Protein AF-A0A1I5W527-F1 (afdb_monomer)

Mean predicted aligned error: 17.71 Å

pLDDT: mean 71.45, std 22.85, range [35.56, 97.5]

Secondary structure (DSSP,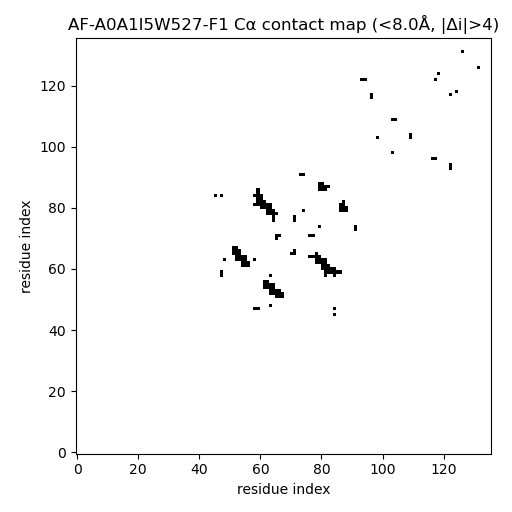 8-state):
--------PPP---------------------------------------SSEEEEEETTEEEEEE--HHHHHHHTTPPEEEETTEEE-GGG--------TTS--SSTTHHHHHHHHHHHTT----S-TTTT----

Sequence (136 aa):
MNTPNALILPPAKTDIPTSIKSGDADVKTEIKNVDVGAKGTDNPRTRLPRNNGHWEGEPGNGKWYSDKPEVISITNGEGVEFAKSRPNFTPWSEGNIVFEKGKLTGSNDDFSIVYEKIQHGNVPHIGSASDLRGGY

Foldseek 3Di:
DDDDDDDDDDDDDDDDDDDDDDDDDDDDDDPDPDPPPPPPPPDPPLPFDDDQWDFDPDGQQGWTFGVDPVVCVQCVRGTFGGDNSDTDCPVNDLDDDDDDPPLDDPDPVVVVVVVVCCVVVPRPPPPDPVVVPDDD

Structure (mmCIF, N/CA/C/O backbone):
data_AF-A0A1I5W527-F1
#
_entry.id   AF-A0A1I5W527-F1
#
loop_
_atom_site.group_PDB
_atom_site.id
_atom_site.type_symbol
_atom_site.label_atom_id
_atom_site.label_alt_id
_atom_site.label_comp_id
_atom_site.label_asym_id
_atom_site.label_entity_id
_atom_site.label_seq_id
_atom_site.pdbx_PDB_ins_code
_atom_site.Cartn_x
_atom_site.Cartn_y
_atom_site.Cartn_z
_atom_site.occupancy
_atom_site.B_iso_or_equiv
_atom_site.auth_seq_id
_atom_site.auth_comp_id
_atom_site.auth_asym_id
_atom_site.auth_atom_id
_atom_site.pdbx_PDB_model_num
ATOM 1 N N . MET A 1 1 ? 69.325 -8.448 9.649 1.00 35.56 1 MET A N 1
ATOM 2 C CA . MET A 1 1 ? 68.901 -7.064 9.358 1.00 35.56 1 MET A CA 1
ATOM 3 C C . MET A 1 1 ? 67.410 -7.081 9.037 1.00 35.56 1 MET A C 1
ATOM 5 O O . MET A 1 1 ? 67.010 -7.871 8.198 1.00 35.56 1 MET A O 1
ATOM 9 N N . ASN A 1 2 ? 66.656 -6.278 9.790 1.00 39.62 2 ASN A N 1
ATOM 10 C CA . ASN A 1 2 ? 65.289 -5.749 9.637 1.00 39.62 2 ASN A CA 1
ATOM 11 C C . ASN A 1 2 ? 64.125 -6.617 9.108 1.00 39.62 2 ASN A C 1
ATOM 13 O O . ASN A 1 2 ? 63.994 -6.874 7.916 1.00 39.62 2 ASN A O 1
ATOM 17 N N . THR A 1 3 ? 63.183 -6.884 10.019 1.00 42.56 3 THR A N 1
ATOM 18 C CA . THR A 1 3 ? 61.737 -7.040 9.776 1.00 42.56 3 THR A CA 1
ATOM 19 C C . THR A 1 3 ? 61.077 -5.708 9.381 1.00 42.56 3 THR A C 1
ATOM 21 O O . THR A 1 3 ? 61.567 -4.640 9.760 1.00 42.56 3 THR A O 1
ATOM 24 N N . PRO A 1 4 ? 59.912 -5.757 8.709 1.00 45.91 4 PRO A N 1
ATOM 25 C CA . PRO A 1 4 ? 58.847 -4.799 9.008 1.00 45.91 4 PRO A CA 1
ATOM 26 C C . PRO A 1 4 ? 57.578 -5.453 9.586 1.00 45.91 4 PRO A C 1
ATOM 28 O O . PRO A 1 4 ? 57.088 -6.477 9.117 1.00 45.91 4 PRO A O 1
ATOM 31 N N . ASN A 1 5 ? 57.082 -4.794 10.635 1.00 39.28 5 ASN A N 1
ATOM 32 C CA . ASN A 1 5 ? 55.923 -5.097 11.471 1.00 39.28 5 ASN A CA 1
ATOM 33 C C . ASN A 1 5 ? 54.586 -5.071 10.712 1.00 39.28 5 ASN A C 1
ATOM 35 O O . ASN A 1 5 ? 54.274 -4.088 10.044 1.00 39.28 5 ASN A O 1
ATOM 39 N N . ALA A 1 6 ? 53.740 -6.076 10.952 1.00 42.94 6 ALA A N 1
ATOM 40 C CA . ALA A 1 6 ? 52.299 -5.998 10.726 1.00 42.94 6 ALA A CA 1
ATOM 41 C C . ALA A 1 6 ? 51.607 -5.599 12.044 1.00 42.94 6 ALA A C 1
ATOM 43 O O . ALA A 1 6 ? 51.625 -6.354 13.015 1.00 42.94 6 ALA A O 1
ATOM 44 N N . LEU A 1 7 ? 51.018 -4.401 12.094 1.00 37.78 7 LEU A N 1
ATOM 45 C CA . LEU A 1 7 ? 50.163 -3.965 13.201 1.00 37.78 7 LEU A CA 1
ATOM 46 C C . LEU A 1 7 ? 48.797 -4.653 13.075 1.00 37.78 7 LEU A C 1
ATOM 48 O O . LEU A 1 7 ? 47.937 -4.215 12.315 1.00 37.78 7 LEU A O 1
ATOM 52 N N . ILE A 1 8 ? 48.612 -5.745 13.813 1.00 45.56 8 ILE A N 1
ATOM 53 C CA . ILE A 1 8 ? 47.314 -6.399 13.999 1.00 45.56 8 ILE A CA 1
ATOM 54 C C . ILE A 1 8 ? 46.641 -5.726 15.199 1.00 45.56 8 ILE A C 1
ATOM 56 O O . ILE A 1 8 ? 47.103 -5.850 16.332 1.00 45.56 8 ILE A O 1
ATOM 60 N N . LEU A 1 9 ? 45.566 -4.980 14.941 1.00 50.41 9 LEU A N 1
ATOM 61 C CA . LEU A 1 9 ? 44.745 -4.351 15.975 1.00 50.41 9 LEU A CA 1
ATOM 62 C C . LEU A 1 9 ? 43.825 -5.416 16.617 1.00 50.41 9 LEU A C 1
ATOM 64 O O . LEU A 1 9 ? 43.130 -6.118 15.878 1.00 50.41 9 LEU A O 1
ATOM 68 N N . PRO A 1 10 ? 43.784 -5.569 17.954 1.00 50.00 10 PRO A N 1
ATOM 69 C CA . PRO A 1 10 ? 42.866 -6.502 18.604 1.00 50.00 10 PRO A CA 1
ATOM 70 C C . PRO A 1 10 ? 41.419 -5.969 18.597 1.00 50.00 10 PRO A C 1
ATOM 72 O O . PRO A 1 10 ? 41.213 -4.756 18.690 1.00 50.00 10 PRO A O 1
ATOM 75 N N . PRO A 1 11 ? 40.396 -6.845 18.537 1.00 46.41 11 PRO A N 1
ATOM 76 C CA . PRO A 1 11 ? 39.006 -6.419 18.644 1.00 46.41 11 PRO A CA 1
ATOM 77 C C . PRO A 1 11 ? 38.712 -5.913 20.064 1.00 46.41 11 PRO A C 1
ATOM 79 O O . PRO A 1 11 ? 38.857 -6.648 21.043 1.00 46.41 11 PRO A O 1
ATOM 82 N N . ALA A 1 12 ? 38.284 -4.654 20.171 1.00 46.69 12 ALA A N 1
ATOM 83 C CA . ALA A 1 12 ? 37.829 -4.062 21.422 1.00 46.69 12 ALA A CA 1
ATOM 84 C C . ALA A 1 12 ? 36.536 -4.753 21.887 1.00 46.69 12 ALA A C 1
ATOM 86 O O . ALA A 1 12 ? 35.490 -4.646 21.247 1.00 46.69 12 ALA A O 1
ATOM 87 N N . LYS A 1 13 ? 36.619 -5.473 23.009 1.00 39.34 13 LYS A N 1
ATOM 88 C CA . LYS A 1 13 ? 35.460 -5.922 23.784 1.00 39.34 13 LYS A CA 1
ATOM 89 C C . LYS A 1 13 ? 35.058 -4.767 24.694 1.00 39.34 13 LYS A C 1
ATOM 91 O O . LYS A 1 13 ? 35.857 -4.345 25.524 1.00 39.34 13 LYS A O 1
ATOM 96 N N . THR A 1 14 ? 33.855 -4.236 24.520 1.00 38.16 14 THR A N 1
ATOM 97 C CA . THR A 1 14 ? 33.279 -3.278 25.467 1.00 38.16 14 THR A CA 1
ATOM 98 C C . THR A 1 14 ? 32.251 -4.017 26.308 1.00 38.16 14 THR A C 1
ATOM 100 O O . THR A 1 14 ? 31.153 -4.314 25.842 1.00 38.16 14 THR A O 1
ATOM 103 N N . ASP A 1 15 ? 32.645 -4.349 27.535 1.00 37.03 15 ASP A N 1
ATOM 104 C CA . ASP A 1 15 ? 31.761 -4.825 28.593 1.00 37.03 15 ASP A CA 1
ATOM 105 C C . ASP A 1 15 ? 30.768 -3.713 28.965 1.00 37.03 15 ASP A C 1
ATOM 107 O O . ASP A 1 15 ? 31.161 -2.626 29.391 1.00 37.03 15 ASP A O 1
ATOM 111 N N . ILE A 1 16 ? 29.471 -3.967 28.785 1.00 41.75 16 ILE A N 1
ATOM 112 C CA . ILE A 1 16 ? 28.400 -3.078 29.245 1.00 41.75 16 ILE A CA 1
ATOM 113 C C . ILE A 1 16 ? 28.115 -3.430 30.714 1.00 41.75 16 ILE A C 1
ATOM 115 O O . ILE A 1 16 ? 27.639 -4.538 30.978 1.00 41.75 16 ILE A O 1
ATOM 119 N N . PRO A 1 17 ? 28.363 -2.541 31.694 1.00 36.12 17 PRO A N 1
ATOM 120 C CA . PRO A 1 17 ? 28.012 -2.829 33.078 1.00 36.12 17 PRO A CA 1
ATOM 121 C C . PRO A 1 17 ? 26.489 -2.773 33.267 1.00 36.12 17 PRO A C 1
ATOM 123 O O . PRO A 1 17 ? 25.855 -1.735 33.087 1.00 36.12 17 PRO A O 1
ATOM 126 N N . THR A 1 18 ? 25.900 -3.903 33.662 1.00 37.75 18 THR A N 1
ATOM 127 C CA . THR A 1 18 ? 24.497 -3.999 34.087 1.00 37.75 18 THR A CA 1
ATOM 128 C C . THR A 1 18 ? 24.425 -3.813 35.599 1.00 37.75 18 THR A C 1
ATOM 130 O O . THR A 1 18 ? 24.677 -4.763 36.332 1.00 37.75 18 THR A O 1
ATOM 133 N N . SER A 1 19 ? 24.103 -2.609 36.080 1.00 41.50 19 SER A N 1
ATOM 134 C CA . SER A 1 19 ? 23.467 -2.408 37.393 1.00 41.50 19 SER A CA 1
ATOM 135 C C . SER A 1 19 ? 23.073 -0.941 37.581 1.00 41.50 19 SER A C 1
ATOM 137 O O . SER A 1 19 ? 23.941 -0.079 37.673 1.00 41.50 19 SER A O 1
ATOM 139 N N . ILE A 1 20 ? 21.775 -0.651 37.690 1.00 48.06 20 ILE A N 1
ATOM 140 C CA . ILE A 1 20 ? 21.302 0.564 38.364 1.00 48.06 20 ILE A CA 1
ATOM 141 C C . ILE A 1 20 ? 20.459 0.074 39.542 1.00 48.06 20 ILE A C 1
ATOM 143 O O . ILE A 1 20 ? 19.319 -0.353 39.369 1.00 48.06 20 ILE A O 1
ATOM 147 N N . LYS A 1 21 ? 21.059 0.046 40.737 1.00 37.47 21 LYS A N 1
ATOM 148 C CA . LYS A 1 21 ? 20.338 -0.178 41.994 1.00 37.47 21 LYS A CA 1
ATOM 149 C C . LYS A 1 21 ? 19.600 1.109 42.358 1.00 37.47 21 LYS A C 1
ATOM 151 O O . LYS A 1 21 ? 20.207 2.171 42.423 1.00 37.47 21 LYS A O 1
ATOM 156 N N . SER A 1 22 ? 18.298 0.986 42.590 1.00 38.25 22 SER A N 1
ATOM 157 C CA . SER A 1 22 ? 17.463 2.020 43.199 1.00 38.25 22 SER A CA 1
ATOM 158 C C . SER A 1 22 ? 17.826 2.156 44.683 1.00 38.25 22 SER A C 1
ATOM 160 O O . SER A 1 22 ? 17.943 1.138 45.368 1.00 38.25 22 SER A O 1
ATOM 162 N N . GLY A 1 23 ? 18.030 3.386 45.156 1.00 39.06 23 GLY A N 1
ATOM 163 C CA . GLY A 1 23 ? 18.238 3.690 46.573 1.00 39.06 23 GLY A CA 1
ATOM 164 C C . GLY A 1 23 ? 18.988 5.002 46.806 1.00 39.06 23 GLY A C 1
ATOM 165 O O . GLY A 1 23 ? 20.199 5.051 46.628 1.00 39.06 23 GLY A O 1
ATOM 166 N N . ASP A 1 24 ? 18.224 6.017 47.212 1.00 42.16 24 ASP A N 1
ATOM 167 C CA . ASP A 1 24 ? 18.576 7.146 48.086 1.00 42.16 24 ASP A CA 1
ATOM 168 C C . ASP A 1 24 ? 19.694 8.125 47.674 1.00 42.16 24 ASP A C 1
ATOM 170 O O . ASP A 1 24 ? 20.875 7.889 47.910 1.00 42.16 24 ASP A O 1
ATOM 174 N N . ALA A 1 25 ? 19.292 9.308 47.188 1.00 43.44 25 ALA A N 1
ATOM 175 C CA . ALA A 1 25 ? 19.908 10.587 47.567 1.00 43.44 25 ALA A CA 1
ATOM 176 C C . ALA A 1 25 ? 19.033 11.771 47.115 1.00 43.44 25 ALA A C 1
ATOM 178 O O . ALA A 1 25 ? 18.933 12.077 45.926 1.00 43.44 25 ALA A O 1
ATOM 179 N N . ASP A 1 26 ? 18.430 12.461 48.082 1.00 49.91 26 A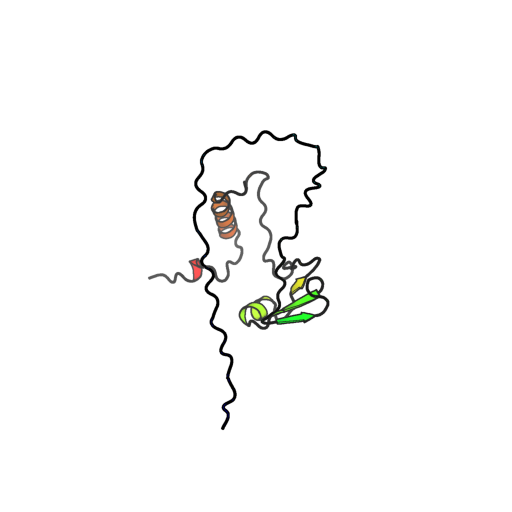SP A N 1
ATOM 180 C CA . ASP A 1 26 ? 17.805 13.768 47.904 1.00 49.91 26 ASP A CA 1
ATOM 181 C C . ASP A 1 26 ? 18.835 14.806 47.432 1.00 49.91 26 ASP A C 1
ATOM 183 O O . ASP A 1 26 ? 19.716 15.218 48.189 1.00 49.91 26 ASP A O 1
ATOM 187 N N . VAL A 1 27 ? 18.692 15.298 46.199 1.00 43.47 27 VAL A N 1
ATOM 188 C CA . VAL A 1 27 ? 19.324 16.551 45.768 1.00 43.47 27 VAL A CA 1
ATOM 189 C C . VAL A 1 27 ? 18.228 17.539 45.399 1.00 43.47 27 VAL A C 1
ATOM 191 O O . VAL A 1 27 ? 17.635 17.508 44.323 1.00 43.47 27 VAL A O 1
ATOM 194 N N . LYS A 1 28 ? 17.960 18.436 46.348 1.00 44.69 28 LYS A N 1
ATOM 195 C CA . LYS A 1 28 ? 17.121 19.618 46.184 1.00 44.69 28 LYS A CA 1
ATOM 196 C C . LYS A 1 28 ? 17.974 20.724 45.556 1.00 44.69 28 LYS A C 1
ATOM 198 O O . LYS A 1 28 ? 18.745 21.370 46.260 1.00 44.69 28 LYS A O 1
ATOM 203 N N . THR A 1 29 ? 17.831 20.961 44.253 1.00 47.00 29 THR A N 1
ATOM 204 C CA . THR A 1 29 ? 18.425 22.130 43.576 1.00 47.00 29 THR A CA 1
ATOM 205 C C . THR A 1 29 ? 17.403 22.811 42.666 1.00 47.00 29 THR A C 1
ATOM 207 O O . THR A 1 29 ? 16.801 22.165 41.814 1.00 47.00 29 THR A O 1
ATOM 210 N N . GLU A 1 30 ? 17.209 24.111 42.914 1.00 38.16 30 GLU A N 1
ATOM 211 C CA . GLU A 1 30 ? 16.348 25.096 42.240 1.00 38.16 30 GLU A CA 1
ATOM 212 C C . GLU A 1 30 ? 15.990 24.797 40.776 1.00 38.16 30 GLU A C 1
ATOM 214 O O . GLU A 1 30 ? 16.845 24.799 39.888 1.00 38.16 30 GLU A O 1
ATOM 219 N N . ILE A 1 31 ? 14.687 24.665 40.505 1.00 48.66 31 ILE A N 1
ATOM 220 C CA . ILE A 1 31 ? 14.151 24.695 39.144 1.00 48.66 31 ILE A CA 1
ATOM 221 C C . ILE A 1 31 ? 14.211 26.143 38.656 1.00 48.66 31 ILE A C 1
ATOM 223 O O . ILE A 1 31 ? 13.297 26.934 38.874 1.00 48.66 31 ILE A O 1
ATOM 227 N N . LYS A 1 32 ? 15.307 26.501 37.986 1.00 41.28 32 LYS A N 1
ATOM 228 C CA . LYS A 1 32 ? 15.281 27.618 37.041 1.00 41.28 32 LYS A CA 1
ATOM 229 C C . LYS A 1 32 ? 14.398 27.173 35.883 1.00 41.28 32 LYS A C 1
ATOM 231 O O . LYS A 1 32 ? 14.655 26.117 35.307 1.00 41.28 32 LYS A O 1
ATOM 236 N N . ASN A 1 33 ? 13.363 27.946 35.567 1.00 55.06 33 ASN A N 1
ATOM 237 C CA . ASN A 1 33 ? 12.521 27.761 34.387 1.00 55.06 33 ASN A CA 1
ATOM 238 C C . ASN A 1 33 ? 13.380 27.884 33.121 1.00 55.06 33 ASN A C 1
ATOM 240 O O . ASN A 1 33 ? 13.447 28.936 32.490 1.00 55.06 33 ASN A O 1
ATOM 244 N N . VAL A 1 34 ? 14.076 26.807 32.770 1.00 45.88 34 VAL A N 1
ATOM 245 C CA . VAL A 1 34 ? 14.596 26.612 31.430 1.00 45.88 34 VAL A CA 1
ATOM 246 C C . VAL A 1 34 ? 13.377 26.236 30.610 1.00 45.88 34 VAL A C 1
ATOM 248 O O . VAL A 1 34 ? 12.753 25.205 30.861 1.00 45.88 34 VAL A O 1
ATOM 251 N N . ASP A 1 35 ? 13.021 27.106 29.672 1.00 56.00 35 ASP A N 1
ATOM 252 C CA . ASP A 1 35 ? 12.177 26.769 28.535 1.00 56.00 35 ASP A CA 1
ATOM 253 C C . ASP A 1 35 ? 12.868 25.628 27.774 1.00 56.00 35 ASP A C 1
ATOM 255 O O . ASP A 1 35 ? 13.611 25.822 26.813 1.00 56.00 35 ASP A O 1
ATOM 259 N N . VAL A 1 36 ? 12.713 24.403 28.276 1.00 51.00 36 VAL A N 1
ATOM 260 C CA . VAL A 1 36 ? 13.001 23.203 27.512 1.00 51.00 36 VAL A CA 1
ATOM 261 C C . VAL A 1 36 ? 11.793 23.060 26.615 1.00 51.00 36 VAL A C 1
ATOM 263 O O . VAL A 1 36 ? 10.834 22.357 26.931 1.00 51.00 36 VAL A O 1
ATOM 266 N N . GLY A 1 37 ? 11.848 23.764 25.485 1.00 46.38 37 GLY A N 1
ATOM 267 C CA . GLY A 1 37 ? 11.138 23.356 24.292 1.00 46.38 37 GLY A CA 1
ATOM 268 C C . GLY A 1 37 ? 11.556 21.922 24.002 1.00 46.38 37 GLY A C 1
ATOM 269 O O . GLY A 1 37 ? 12.536 21.678 23.297 1.00 46.38 37 GLY A O 1
ATOM 270 N N . ALA A 1 38 ? 10.841 20.971 24.602 1.00 48.75 38 ALA A N 1
ATOM 271 C CA . ALA A 1 38 ? 10.914 19.565 24.289 1.00 48.75 38 ALA A CA 1
ATOM 272 C C . ALA A 1 38 ? 10.409 19.437 22.853 1.00 48.75 38 ALA A C 1
ATOM 274 O O . ALA A 1 38 ? 9.240 19.171 22.589 1.00 48.75 38 ALA A O 1
ATOM 275 N N . LYS A 1 39 ? 11.308 19.693 21.902 1.00 48.84 39 LYS A N 1
ATOM 276 C CA . LYS A 1 39 ? 11.196 19.220 20.534 1.00 48.84 39 LYS A CA 1
ATOM 277 C C . LYS A 1 39 ? 11.267 17.707 20.658 1.00 48.84 39 LYS A C 1
ATOM 279 O O . LYS A 1 39 ? 12.352 17.126 20.616 1.00 48.84 39 LYS A O 1
ATOM 284 N N . GLY A 1 40 ? 10.107 17.089 20.881 1.00 43.91 40 GLY A N 1
ATOM 285 C CA . GLY A 1 40 ? 9.910 15.688 20.568 1.00 43.91 40 GLY A CA 1
ATOM 286 C C . GLY A 1 40 ? 10.565 15.460 19.216 1.00 43.91 40 GLY A C 1
ATOM 287 O O . GLY A 1 40 ? 10.342 16.209 18.261 1.00 43.91 40 GLY A O 1
ATOM 288 N N . THR A 1 41 ? 11.483 14.505 19.147 1.00 48.59 41 THR A N 1
ATOM 289 C CA . THR A 1 41 ? 11.975 14.044 17.853 1.00 48.59 41 THR A CA 1
ATOM 290 C C . THR A 1 41 ? 10.854 13.199 17.252 1.00 48.59 41 THR A C 1
ATOM 292 O O . THR A 1 41 ? 10.937 11.979 17.179 1.00 48.59 41 THR A O 1
ATOM 295 N N . ASP A 1 42 ? 9.773 13.874 16.853 1.00 47.62 42 ASP A N 1
ATOM 296 C CA . ASP A 1 42 ? 8.558 13.332 16.242 1.00 47.62 42 ASP A CA 1
ATOM 297 C C . ASP A 1 42 ? 8.825 12.948 14.782 1.00 47.62 42 ASP A C 1
ATOM 299 O O . ASP A 1 42 ? 8.114 13.339 13.859 1.00 47.62 42 ASP A O 1
ATOM 303 N N . ASN A 1 43 ? 9.893 12.194 14.545 1.00 49.22 43 ASN A N 1
ATOM 304 C CA . ASN A 1 43 ? 10.096 11.525 13.276 1.00 49.22 43 ASN A CA 1
ATOM 305 C C . ASN A 1 43 ? 10.229 10.033 13.580 1.00 49.22 43 ASN A C 1
ATOM 307 O O . ASN A 1 43 ? 11.338 9.590 13.908 1.00 49.22 43 ASN A O 1
ATOM 311 N N . PRO A 1 44 ? 9.143 9.228 13.511 1.00 52.66 44 PRO A N 1
ATOM 312 C CA . PRO A 1 44 ? 9.341 7.789 13.438 1.00 52.66 44 PRO A CA 1
ATOM 313 C C . PRO A 1 44 ? 10.292 7.589 12.264 1.00 52.66 44 PRO A C 1
ATOM 315 O O . PRO A 1 44 ? 10.002 8.083 11.182 1.00 52.66 44 PRO A O 1
ATOM 318 N N . ARG A 1 45 ? 11.470 6.989 12.480 1.00 55.81 45 ARG A N 1
ATOM 319 C CA . ARG A 1 45 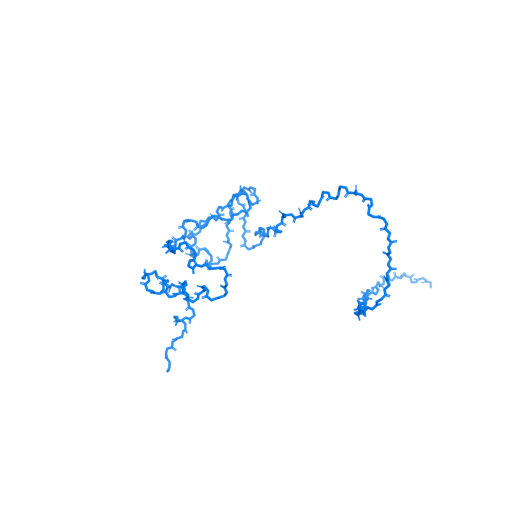? 12.465 6.772 11.418 1.00 55.81 45 ARG A CA 1
ATOM 320 C C . ARG A 1 45 ? 11.771 6.007 10.291 1.00 55.81 45 ARG A C 1
ATOM 322 O O . ARG A 1 45 ? 11.721 4.780 10.349 1.00 55.81 45 ARG A O 1
ATOM 329 N N . THR A 1 46 ? 11.205 6.700 9.306 1.00 60.50 46 THR A N 1
ATOM 330 C CA . THR A 1 46 ? 10.449 6.069 8.231 1.00 60.50 46 THR A CA 1
ATOM 331 C C . THR A 1 46 ? 11.483 5.328 7.412 1.00 60.50 46 THR A C 1
ATOM 333 O O . THR A 1 46 ? 12.310 5.923 6.718 1.00 60.50 46 THR A O 1
ATOM 336 N N . ARG A 1 47 ? 11.548 4.011 7.607 1.00 81.44 47 ARG A N 1
ATOM 337 C CA . ARG A 1 47 ? 12.466 3.162 6.862 1.00 81.44 47 ARG A CA 1
ATOM 338 C C . ARG A 1 47 ? 11.892 3.039 5.462 1.00 81.44 47 ARG A C 1
ATOM 340 O O . ARG A 1 47 ? 11.062 2.180 5.201 1.00 81.44 47 ARG A O 1
ATOM 347 N N . LEU A 1 48 ? 12.317 3.948 4.595 1.00 91.94 48 LEU A N 1
ATOM 348 C CA . LEU A 1 48 ? 12.080 3.832 3.168 1.00 91.94 48 LEU A CA 1
ATOM 349 C C . LEU A 1 48 ? 12.773 2.563 2.646 1.00 91.94 48 LEU A C 1
ATOM 351 O O . LEU A 1 48 ? 13.879 2.254 3.113 1.00 91.94 48 LEU A O 1
ATOM 355 N N . PRO A 1 49 ? 12.158 1.840 1.699 1.00 92.38 49 PRO A N 1
ATOM 356 C CA . PRO A 1 49 ? 12.829 0.778 0.963 1.00 92.38 49 PRO A CA 1
ATOM 357 C C . PRO A 1 49 ? 14.138 1.264 0.326 1.00 92.38 49 PRO A C 1
ATOM 359 O O . PRO A 1 49 ? 14.212 2.374 -0.204 1.00 92.38 49 PRO A O 1
ATOM 362 N N . ARG A 1 50 ? 15.196 0.453 0.420 1.00 92.69 50 ARG A N 1
ATOM 363 C CA . ARG A 1 50 ? 16.528 0.768 -0.141 1.00 92.69 50 ARG A CA 1
ATOM 364 C C . ARG A 1 50 ? 17.143 -0.380 -0.937 1.00 92.69 50 ARG A C 1
ATOM 366 O O . ARG A 1 50 ? 18.157 -0.183 -1.591 1.00 92.69 50 ARG A O 1
ATOM 373 N N . ASN A 1 51 ? 16.578 -1.574 -0.821 1.00 94.44 51 ASN A N 1
ATOM 374 C CA . ASN A 1 51 ? 17.089 -2.820 -1.372 1.00 94.44 51 ASN A CA 1
ATOM 375 C C . ASN A 1 51 ? 15.937 -3.660 -1.931 1.00 94.44 51 ASN A C 1
ATOM 377 O O . ASN A 1 51 ? 14.792 -3.478 -1.518 1.00 94.44 51 ASN A O 1
ATOM 381 N N . ASN A 1 52 ? 16.259 -4.595 -2.833 1.00 95.00 52 ASN A N 1
ATOM 382 C CA . ASN A 1 52 ? 15.287 -5.479 -3.492 1.00 95.00 52 ASN A CA 1
ATOM 383 C C . ASN A 1 52 ? 14.211 -4.691 -4.252 1.00 95.00 52 ASN A C 1
ATOM 385 O O . ASN A 1 52 ? 13.008 -4.962 -4.138 1.00 95.00 52 ASN A O 1
ATOM 389 N N . GLY A 1 53 ? 14.672 -3.671 -4.963 1.00 95.69 53 GLY A N 1
ATOM 390 C CA . GLY A 1 53 ? 13.867 -2.776 -5.760 1.00 95.69 53 GLY A CA 1
ATOM 391 C C . GLY A 1 53 ? 14.617 -1.499 -6.105 1.00 95.69 53 GLY A C 1
ATOM 392 O O . GLY A 1 53 ? 15.793 -1.325 -5.766 1.00 95.69 53 GLY A O 1
ATOM 393 N N . HIS A 1 54 ? 13.906 -0.582 -6.744 1.00 97.19 54 HIS A N 1
ATOM 394 C CA . HIS A 1 54 ? 14.429 0.717 -7.132 1.00 97.19 54 HIS A CA 1
ATOM 395 C C . HIS A 1 54 ? 13.367 1.810 -7.008 1.00 97.19 54 HIS A C 1
ATOM 397 O O . HIS A 1 54 ? 12.160 1.561 -7.041 1.00 97.19 54 HIS A O 1
ATOM 403 N N . TRP A 1 55 ? 13.848 3.042 -6.852 1.00 97.38 55 TRP A N 1
ATOM 404 C CA . TRP A 1 55 ? 13.013 4.234 -6.862 1.00 97.38 55 TRP A CA 1
ATOM 405 C C . TRP A 1 55 ? 12.956 4.829 -8.261 1.00 97.38 55 TRP A C 1
ATOM 407 O O . TRP A 1 55 ? 13.987 5.014 -8.906 1.00 97.38 55 TRP A O 1
ATOM 417 N N . GLU A 1 56 ? 11.755 5.203 -8.675 1.00 97.50 56 GLU A N 1
ATOM 418 C CA . GLU A 1 56 ? 11.523 6.179 -9.727 1.00 97.50 56 GLU A CA 1
ATOM 419 C C . GLU A 1 56 ? 11.119 7.500 -9.059 1.00 97.50 56 GLU A C 1
ATOM 421 O O . GLU A 1 56 ? 10.084 7.590 -8.392 1.00 97.50 56 GLU A O 1
ATOM 426 N N . GLY A 1 57 ? 11.965 8.522 -9.201 1.00 95.44 57 GLY A N 1
ATOM 427 C CA . GLY A 1 57 ? 11.816 9.805 -8.509 1.00 95.44 57 GLY A CA 1
ATOM 428 C C . GLY A 1 57 ? 12.550 9.867 -7.166 1.00 95.44 57 GLY A C 1
ATOM 429 O O . GLY A 1 57 ? 13.483 9.105 -6.904 1.00 95.44 57 GLY A O 1
ATOM 430 N N . GLU A 1 58 ? 12.159 10.821 -6.319 1.00 94.19 58 GLU A N 1
ATOM 431 C CA . GLU A 1 58 ? 12.784 11.018 -5.010 1.00 94.19 58 GLU A CA 1
ATOM 432 C C . GLU A 1 58 ? 12.312 9.935 -4.019 1.00 94.19 58 GLU A C 1
ATOM 434 O O . GLU A 1 58 ? 11.104 9.739 -3.856 1.00 94.19 58 GLU A O 1
ATOM 439 N N . PRO A 1 59 ? 13.223 9.243 -3.309 1.00 94.19 59 PRO A N 1
ATOM 440 C CA . PRO A 1 59 ? 12.838 8.296 -2.271 1.00 94.19 59 PRO A CA 1
ATOM 441 C C . PRO A 1 59 ? 11.883 8.908 -1.238 1.00 94.19 59 PRO A C 1
ATOM 443 O O . PRO A 1 59 ? 12.219 9.866 -0.546 1.00 94.19 59 PRO A O 1
ATOM 446 N N . GLY A 1 60 ? 10.692 8.317 -1.108 1.00 91.56 60 GLY A N 1
ATOM 447 C CA . GLY A 1 60 ? 9.629 8.796 -0.215 1.00 91.56 60 GLY A CA 1
ATOM 448 C C . GLY A 1 60 ? 8.655 9.812 -0.831 1.00 91.56 60 GLY A C 1
ATOM 449 O O . GLY A 1 60 ? 7.625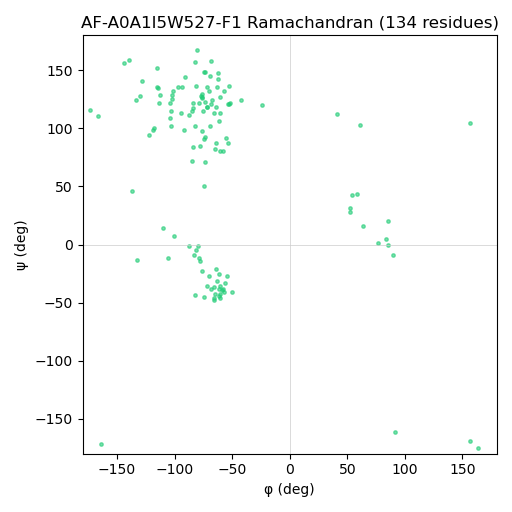 10.078 -0.210 1.00 91.56 60 GLY A O 1
ATOM 450 N N . ASN A 1 61 ? 8.930 10.318 -2.035 1.00 95.12 61 ASN A N 1
ATOM 451 C CA . ASN A 1 61 ? 8.051 11.178 -2.841 1.00 95.12 61 ASN A CA 1
ATOM 452 C C . ASN A 1 61 ? 8.080 10.735 -4.320 1.00 95.12 61 ASN A C 1
ATOM 454 O O . ASN A 1 61 ? 8.265 11.541 -5.231 1.00 95.12 61 ASN A O 1
ATOM 458 N N . GLY A 1 62 ? 7.976 9.429 -4.552 1.00 94.62 62 GLY A N 1
ATOM 459 C CA . GLY A 1 62 ? 8.134 8.797 -5.858 1.00 94.62 62 GLY A CA 1
ATOM 460 C C . GLY A 1 62 ? 7.580 7.380 -5.836 1.00 94.62 62 GLY A C 1
ATOM 461 O O . GLY A 1 62 ? 6.953 6.970 -4.857 1.00 94.62 62 GLY A O 1
ATOM 462 N N . LYS A 1 63 ? 7.810 6.613 -6.897 1.00 97.38 63 LYS A N 1
ATOM 463 C CA . LYS A 1 63 ? 7.344 5.226 -6.977 1.00 97.38 63 LYS A CA 1
ATOM 464 C C . LYS A 1 63 ? 8.455 4.267 -6.586 1.00 97.38 63 LYS A C 1
ATOM 466 O O . LYS A 1 63 ? 9.594 4.414 -7.018 1.00 97.38 63 LYS A O 1
ATOM 471 N N . TRP A 1 64 ? 8.116 3.276 -5.776 1.00 97.50 64 TRP A N 1
ATOM 472 C CA . TRP A 1 64 ? 8.997 2.167 -5.446 1.00 97.50 64 TRP A CA 1
ATOM 473 C C . TRP A 1 64 ? 8.576 0.917 -6.214 1.00 97.50 64 TRP A C 1
ATOM 475 O O . TRP A 1 64 ? 7.458 0.430 -6.041 1.00 97.50 64 TRP A O 1
ATOM 485 N N . TYR A 1 65 ? 9.489 0.366 -7.005 1.00 97.50 65 TYR A N 1
ATOM 486 C CA . TYR A 1 65 ? 9.314 -0.911 -7.690 1.00 97.50 65 TYR A CA 1
ATOM 487 C C . TYR A 1 65 ? 10.092 -1.976 -6.932 1.00 97.50 65 TYR A C 1
ATOM 489 O O . TYR A 1 65 ? 11.284 -1.802 -6.692 1.00 97.50 65 TYR A O 1
ATOM 497 N N . SER A 1 66 ? 9.437 -3.066 -6.534 1.00 96.00 66 SER A N 1
ATOM 498 C CA . SER A 1 66 ? 10.113 -4.173 -5.853 1.00 96.00 66 SER A CA 1
ATOM 499 C C . SER A 1 66 ? 10.600 -5.219 -6.850 1.00 96.00 66 SER A C 1
ATOM 501 O O . SER A 1 66 ? 9.895 -5.533 -7.799 1.00 96.00 66 SER A O 1
ATOM 503 N N . ASP A 1 67 ? 11.754 -5.824 -6.572 1.00 95.94 67 ASP A N 1
ATOM 504 C CA . ASP A 1 67 ? 12.290 -6.966 -7.329 1.00 95.94 67 ASP A CA 1
ATOM 505 C C . ASP A 1 67 ? 11.766 -8.317 -6.801 1.00 95.94 67 ASP A C 1
ATOM 507 O O . ASP A 1 67 ? 12.148 -9.383 -7.284 1.00 95.94 67 ASP A O 1
ATOM 511 N N . LYS A 1 68 ? 10.938 -8.297 -5.749 1.00 95.62 68 LYS A N 1
ATOM 512 C CA . LYS A 1 68 ? 10.403 -9.504 -5.118 1.00 95.62 68 LYS A CA 1
ATOM 513 C C . LYS A 1 68 ? 9.236 -10.063 -5.939 1.00 95.62 68 LYS A C 1
ATOM 515 O O . LYS A 1 68 ? 8.244 -9.346 -6.096 1.00 95.62 68 LYS A O 1
ATOM 520 N N . PRO A 1 69 ? 9.294 -11.321 -6.414 1.00 93.88 69 PRO A N 1
ATOM 521 C CA . PRO A 1 69 ? 8.254 -11.883 -7.276 1.00 93.88 69 PRO A CA 1
ATOM 522 C C . PRO A 1 69 ? 6.879 -11.912 -6.598 1.00 93.88 69 PRO A C 1
ATOM 524 O O . PRO A 1 69 ? 5.874 -11.630 -7.246 1.00 93.88 69 PRO A O 1
ATOM 527 N N . GLU A 1 70 ? 6.829 -12.165 -5.288 1.00 93.38 70 GLU A N 1
ATOM 528 C CA . GLU A 1 70 ? 5.591 -12.134 -4.509 1.00 93.38 70 GLU A CA 1
ATOM 529 C C . GLU A 1 70 ? 4.930 -10.746 -4.515 1.00 93.38 70 GLU A C 1
ATOM 531 O O . GLU A 1 70 ? 3.716 -10.644 -4.664 1.00 93.38 70 GLU A O 1
ATOM 536 N N . VAL A 1 71 ? 5.719 -9.669 -4.452 1.00 93.00 71 VAL A N 1
ATOM 537 C CA . VAL A 1 71 ? 5.201 -8.294 -4.499 1.00 93.00 71 VAL A CA 1
ATOM 538 C C . VAL A 1 71 ? 4.768 -7.938 -5.917 1.00 93.00 71 VAL A C 1
ATOM 540 O O . VAL A 1 71 ? 3.671 -7.421 -6.098 1.00 93.00 71 VAL A O 1
ATOM 543 N N . ILE A 1 72 ? 5.586 -8.270 -6.920 1.00 92.31 72 ILE A N 1
ATOM 544 C CA . ILE A 1 72 ? 5.288 -8.012 -8.337 1.00 92.31 72 ILE A CA 1
ATOM 545 C C . ILE A 1 72 ? 3.971 -8.678 -8.754 1.00 92.31 72 ILE A C 1
ATOM 547 O O . ILE A 1 72 ? 3.205 -8.081 -9.506 1.00 92.31 72 ILE A O 1
ATOM 551 N N . SER A 1 73 ? 3.689 -9.887 -8.254 1.00 93.19 73 SER A N 1
ATOM 552 C CA . SER A 1 73 ? 2.443 -10.604 -8.556 1.00 93.19 73 SER A CA 1
ATOM 553 C C . SER A 1 73 ? 1.188 -9.887 -8.048 1.00 93.19 73 SER A C 1
ATOM 555 O O . SER A 1 73 ? 0.147 -9.953 -8.692 1.00 93.19 73 SER A O 1
ATOM 557 N N . ILE A 1 74 ? 1.299 -9.161 -6.932 1.00 90.44 74 ILE A N 1
ATOM 558 C CA . ILE A 1 74 ? 0.209 -8.365 -6.354 1.00 90.44 74 ILE A CA 1
ATOM 559 C C . ILE A 1 74 ? 0.117 -7.019 -7.069 1.00 90.44 74 ILE A C 1
ATOM 561 O O . ILE A 1 74 ? -0.975 -6.558 -7.398 1.00 90.44 74 ILE A O 1
ATOM 565 N N . THR A 1 75 ? 1.266 -6.386 -7.328 1.00 93.12 75 THR A N 1
ATOM 566 C CA . THR A 1 75 ? 1.296 -5.057 -7.940 1.00 93.12 75 THR A CA 1
ATOM 567 C C . THR A 1 75 ? 1.128 -5.067 -9.453 1.00 93.12 75 THR A C 1
ATOM 569 O O . THR A 1 75 ? 1.052 -4.002 -10.055 1.00 93.12 75 THR A O 1
ATOM 572 N N . ASN A 1 76 ? 1.075 -6.243 -10.084 1.00 92.31 76 ASN A N 1
ATOM 573 C CA . ASN A 1 76 ? 1.131 -6.415 -11.539 1.00 92.31 76 ASN A CA 1
ATOM 574 C C . ASN A 1 76 ? 2.338 -5.697 -12.175 1.00 92.31 76 ASN A C 1
ATOM 576 O O . ASN A 1 76 ? 2.271 -5.215 -13.304 1.00 92.31 76 ASN A O 1
ATOM 580 N N . GLY A 1 77 ? 3.445 -5.604 -11.431 1.00 92.38 77 GLY A N 1
ATOM 581 C CA . GLY A 1 77 ? 4.644 -4.867 -11.837 1.00 92.38 77 GLY A CA 1
ATOM 582 C C . GLY A 1 77 ? 4.549 -3.343 -11.707 1.00 92.38 77 GLY A C 1
ATOM 583 O O . GLY A 1 77 ? 5.525 -2.658 -12.010 1.00 92.38 77 GLY A O 1
ATOM 584 N N . GLU A 1 78 ? 3.432 -2.793 -11.228 1.00 95.88 78 GLU A N 1
ATOM 585 C CA . GLU A 1 78 ? 3.321 -1.361 -10.952 1.00 95.88 78 GLU A CA 1
ATOM 586 C C . GLU A 1 78 ? 4.102 -0.966 -9.689 1.00 95.88 78 GLU A C 1
ATOM 588 O O . GLU A 1 78 ? 4.241 -1.739 -8.733 1.00 95.88 78 GLU A O 1
ATOM 593 N N . GLY A 1 79 ? 4.624 0.262 -9.689 1.00 95.56 79 GLY A N 1
ATOM 594 C CA . GLY A 1 79 ? 5.353 0.829 -8.561 1.00 95.56 79 GLY A CA 1
ATOM 595 C C . GLY A 1 79 ? 4.414 1.389 -7.493 1.00 95.56 79 GLY A C 1
ATOM 596 O O . GLY A 1 79 ? 3.462 2.107 -7.801 1.00 95.56 79 GLY A O 1
ATOM 597 N N . VAL A 1 80 ? 4.720 1.118 -6.224 1.00 96.31 80 VAL A N 1
ATOM 598 C CA . VAL A 1 80 ? 3.998 1.673 -5.071 1.00 96.31 80 VAL A CA 1
ATOM 599 C C . VAL A 1 80 ? 4.344 3.148 -4.936 1.00 96.31 80 VAL A C 1
ATOM 601 O O . VAL A 1 80 ? 5.500 3.497 -4.705 1.00 96.31 80 VAL A O 1
ATOM 604 N N . GLU A 1 81 ? 3.350 4.019 -5.060 1.00 96.50 81 GLU A N 1
ATOM 605 C CA . GLU A 1 81 ? 3.542 5.457 -4.898 1.00 96.50 81 GLU A CA 1
ATOM 606 C C . GLU A 1 81 ? 3.776 5.817 -3.429 1.00 96.50 81 GLU A C 1
ATOM 608 O O . GLU A 1 81 ? 3.071 5.348 -2.535 1.00 96.50 81 GLU A O 1
ATOM 613 N N . PHE A 1 82 ? 4.758 6.676 -3.178 1.00 95.50 82 PHE A N 1
ATOM 614 C CA . PHE A 1 82 ? 4.999 7.284 -1.882 1.00 95.50 82 PHE A CA 1
ATOM 615 C C . PHE A 1 82 ? 4.769 8.787 -1.957 1.00 95.50 82 PHE A C 1
ATOM 617 O O . PHE A 1 82 ? 5.295 9.462 -2.838 1.00 95.50 82 PHE A O 1
ATOM 624 N N . ALA A 1 83 ? 4.056 9.315 -0.966 1.00 92.94 83 ALA A N 1
ATOM 625 C CA . ALA A 1 83 ? 3.908 10.746 -0.746 1.00 92.94 83 ALA A CA 1
ATOM 626 C C . ALA A 1 83 ? 4.211 11.065 0.718 1.00 92.94 83 ALA A C 1
ATOM 628 O O . ALA A 1 83 ? 3.638 10.455 1.628 1.00 92.94 83 ALA A O 1
ATOM 629 N N . LYS A 1 84 ? 5.108 12.026 0.971 1.00 90.81 84 LYS A N 1
ATOM 630 C CA . LYS A 1 84 ? 5.534 12.403 2.333 1.00 90.81 84 LYS A CA 1
ATOM 631 C C . LYS A 1 84 ? 6.027 11.188 3.131 1.00 90.81 84 LYS A C 1
ATOM 633 O O . LYS A 1 84 ? 5.671 11.003 4.298 1.00 90.81 84 LYS A O 1
ATOM 638 N N . SER A 1 85 ? 6.814 10.335 2.477 1.00 91.44 85 SER A N 1
ATOM 639 C CA . SER A 1 85 ? 7.373 9.090 3.019 1.00 91.44 85 SER A CA 1
ATOM 640 C C . SER A 1 85 ? 6.341 8.023 3.399 1.00 91.44 85 SER A C 1
ATOM 642 O O . SER A 1 85 ? 6.685 7.079 4.114 1.00 91.44 85 SER A O 1
ATOM 644 N N . ARG A 1 86 ? 5.090 8.139 2.936 1.00 91.56 86 ARG A N 1
ATOM 645 C CA . ARG A 1 86 ? 4.032 7.153 3.184 1.00 91.56 86 ARG A CA 1
ATOM 646 C C . ARG A 1 86 ? 3.633 6.447 1.891 1.00 91.56 86 ARG A C 1
ATOM 648 O O . ARG A 1 86 ? 3.332 7.145 0.926 1.00 91.56 86 ARG A O 1
ATOM 655 N N . PRO A 1 87 ? 3.602 5.105 1.876 1.00 94.25 87 PRO A N 1
ATOM 656 C CA . PRO A 1 87 ? 3.116 4.362 0.726 1.00 94.25 87 PRO A CA 1
ATOM 657 C C . PRO A 1 87 ? 1.604 4.539 0.557 1.00 94.25 87 PRO A C 1
ATOM 659 O O . PRO A 1 87 ? 0.858 4.596 1.538 1.00 94.25 87 PRO A O 1
ATOM 662 N N . ASN A 1 88 ? 1.164 4.572 -0.694 1.00 93.62 88 ASN A N 1
ATOM 663 C CA . ASN A 1 88 ? -0.229 4.539 -1.101 1.00 93.62 88 ASN A CA 1
ATOM 664 C C . ASN A 1 88 ? -0.567 3.136 -1.626 1.00 93.62 88 ASN A C 1
ATOM 666 O O . ASN A 1 88 ? -0.137 2.757 -2.712 1.00 93.62 88 ASN A O 1
ATOM 670 N N . PHE A 1 89 ? -1.353 2.378 -0.860 1.00 93.50 89 PHE A N 1
ATOM 671 C CA . PHE A 1 89 ? -1.816 1.041 -1.250 1.00 93.50 89 PHE A CA 1
ATOM 672 C C . PHE A 1 89 ? -3.250 1.023 -1.786 1.00 93.50 89 PHE A C 1
ATOM 674 O O . PHE A 1 89 ? -3.796 -0.049 -2.021 1.00 93.50 89 PHE A O 1
ATOM 681 N N . THR A 1 90 ? -3.863 2.193 -1.994 1.00 91.12 90 THR A N 1
ATOM 682 C CA . THR A 1 90 ? -5.247 2.303 -2.483 1.00 91.12 90 THR A CA 1
ATOM 683 C C . THR A 1 90 ? -5.520 1.455 -3.734 1.00 91.12 90 THR A C 1
ATOM 685 O O . THR A 1 90 ? -6.564 0.808 -3.747 1.00 91.12 90 THR A O 1
ATOM 688 N N . PRO A 1 91 ? -4.618 1.372 -4.741 1.00 91.81 91 PRO A N 1
ATOM 689 C CA . PRO A 1 91 ? -4.856 0.548 -5.933 1.00 91.81 91 PRO A CA 1
ATOM 690 C C . PRO A 1 91 ? -5.028 -0.952 -5.654 1.00 91.81 91 PRO A C 1
ATOM 692 O O . PRO A 1 91 ? -5.685 -1.639 -6.428 1.00 91.81 91 PRO A O 1
ATOM 695 N N . TRP A 1 92 ? -4.467 -1.452 -4.550 1.00 91.69 92 TRP A N 1
ATOM 696 C CA . TRP A 1 92 ? -4.513 -2.866 -4.153 1.00 91.69 92 TRP A CA 1
ATOM 697 C C . TRP A 1 92 ? -5.391 -3.098 -2.921 1.00 91.69 92 TRP A C 1
ATOM 699 O O . TRP A 1 92 ? -5.307 -4.145 -2.285 1.00 91.69 92 TRP A O 1
ATOM 709 N N . SER A 1 93 ? -6.209 -2.112 -2.548 1.00 89.19 93 SER A N 1
ATOM 710 C CA . SER A 1 93 ? -7.139 -2.256 -1.436 1.00 89.19 93 SER A CA 1
ATOM 711 C C . SER A 1 93 ? -8.344 -3.096 -1.854 1.00 89.19 93 SER A C 1
ATOM 713 O O . SER A 1 93 ? -9.036 -2.763 -2.813 1.00 89.19 93 SER A O 1
ATOM 715 N N . GLU A 1 94 ? -8.634 -4.154 -1.100 1.00 83.88 94 GLU A N 1
ATOM 716 C CA . GLU A 1 94 ? -9.803 -5.016 -1.332 1.00 83.88 94 GLU A CA 1
ATOM 717 C C . GLU A 1 94 ? -11.117 -4.401 -0.824 1.00 83.88 94 GLU A C 1
ATOM 719 O O . GLU A 1 94 ? -12.203 -4.862 -1.172 1.00 83.88 94 GLU A O 1
ATOM 724 N N . GLY A 1 95 ? -11.052 -3.346 -0.006 1.00 83.56 95 GLY A N 1
ATOM 725 C CA . GLY A 1 95 ? -12.243 -2.671 0.495 1.00 83.56 95 GLY A CA 1
ATOM 726 C C . GLY A 1 95 ? -12.022 -1.901 1.789 1.00 83.56 95 GLY A C 1
ATOM 727 O O . GLY A 1 95 ? -10.902 -1.691 2.247 1.00 83.56 95 GLY A O 1
ATOM 728 N N . ASN A 1 96 ? -13.130 -1.462 2.384 1.00 84.94 96 ASN A N 1
ATOM 729 C CA . ASN A 1 96 ? -13.144 -0.764 3.665 1.00 84.94 96 ASN A CA 1
ATOM 730 C C . ASN A 1 96 ? -14.144 -1.439 4.599 1.00 84.94 96 ASN A C 1
ATOM 732 O O . ASN A 1 96 ? -15.246 -1.797 4.185 1.00 84.94 96 ASN A O 1
ATOM 736 N N . ILE A 1 97 ? -13.783 -1.550 5.875 1.00 85.25 97 ILE A N 1
ATOM 737 C CA . ILE A 1 97 ? -14.667 -2.061 6.919 1.00 85.25 97 ILE A CA 1
ATOM 738 C C . ILE A 1 97 ? -14.963 -0.921 7.882 1.00 85.25 97 ILE A C 1
ATOM 740 O O . ILE A 1 97 ? -14.056 -0.324 8.457 1.00 85.25 97 ILE A O 1
ATOM 744 N N . VAL A 1 98 ? -16.247 -0.613 8.040 1.00 87.12 98 VAL A N 1
ATOM 745 C CA . VAL A 1 98 ? -16.717 0.472 8.901 1.00 87.12 98 VAL A CA 1
ATOM 746 C C . VAL A 1 98 ? -17.221 -0.109 10.219 1.00 87.12 98 VAL A C 1
ATOM 748 O O . VAL A 1 98 ? -18.010 -1.056 10.228 1.00 87.12 98 VAL A O 1
ATOM 751 N N . PHE A 1 99 ? -16.778 0.487 11.325 1.00 88.31 99 PHE A N 1
ATOM 752 C CA . PHE A 1 99 ? -17.242 0.192 12.678 1.00 88.31 99 PHE A CA 1
ATOM 753 C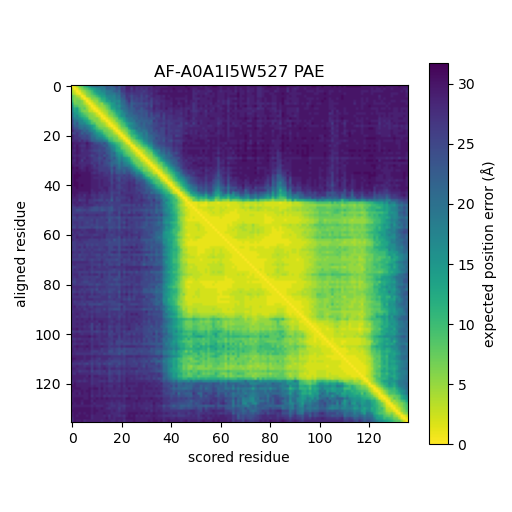 C . PHE A 1 99 ? -17.939 1.416 13.264 1.00 88.31 99 PHE A C 1
ATOM 755 O O . PHE A 1 99 ? -17.615 2.556 12.929 1.00 88.31 99 PHE A O 1
ATOM 762 N N . GLU A 1 100 ? -18.884 1.181 14.169 1.00 91.19 100 GLU A N 1
ATOM 763 C CA . GLU A 1 100 ? -19.489 2.255 14.949 1.00 91.19 100 GLU A CA 1
ATOM 764 C C . GLU A 1 100 ? -18.442 2.950 15.828 1.00 91.19 100 GLU A C 1
ATOM 766 O O . GLU A 1 100 ? -17.480 2.341 16.311 1.00 91.19 100 GLU A O 1
ATOM 771 N N . LYS A 1 101 ? -18.630 4.253 16.055 1.00 91.31 101 LYS A N 1
ATOM 772 C CA . LYS A 1 101 ? -17.716 5.043 16.880 1.00 91.31 101 LYS A CA 1
ATOM 773 C C . LYS A 1 101 ? -17.674 4.478 18.304 1.00 91.31 101 LYS A C 1
ATOM 775 O O . LYS A 1 101 ? -18.706 4.348 18.949 1.00 91.31 101 LYS A O 1
ATOM 780 N N . GLY A 1 102 ? -16.470 4.191 18.798 1.00 92.12 102 GLY A N 1
ATOM 781 C CA . GLY A 1 102 ? -16.255 3.620 20.131 1.00 92.12 102 GLY A CA 1
ATOM 782 C C . GLY A 1 102 ? -16.358 2.093 20.196 1.00 92.12 102 GLY A C 1
ATOM 783 O O . GLY A 1 102 ? -16.143 1.535 21.266 1.00 92.12 102 GLY A O 1
ATOM 784 N N . LYS A 1 103 ? -16.642 1.411 19.074 1.00 91.69 103 LYS A N 1
ATOM 785 C CA . LYS A 1 103 ? -16.630 -0.059 19.011 1.00 91.69 103 LYS A CA 1
ATOM 786 C C . LYS A 1 103 ? -15.217 -0.640 19.072 1.00 91.69 103 LYS A C 1
ATOM 788 O O . LYS A 1 103 ? -15.041 -1.707 19.645 1.00 91.69 103 LYS A O 1
ATOM 793 N N . LEU A 1 104 ? -14.252 0.056 18.471 1.00 92.75 104 LEU A N 1
ATOM 794 C CA . LEU A 1 104 ? -12.828 -0.255 18.561 1.00 92.75 104 LEU A CA 1
ATOM 795 C C . LEU A 1 104 ? -12.181 0.709 19.559 1.00 92.75 104 LEU A C 1
ATOM 797 O O . LEU A 1 104 ? -12.375 1.927 19.474 1.00 92.75 104 LEU A O 1
ATOM 801 N N . THR A 1 105 ? -11.453 0.153 20.516 1.00 92.56 105 THR A N 1
ATOM 802 C CA . THR A 1 105 ? -10.848 0.841 21.664 1.00 92.56 105 THR A CA 1
ATOM 803 C C . THR A 1 105 ? -9.332 1.022 21.540 1.00 92.56 105 THR A C 1
ATOM 805 O O . THR A 1 105 ? -8.735 1.778 22.306 1.00 92.56 105 THR A O 1
ATOM 808 N N . GLY A 1 106 ? -8.704 0.350 20.576 1.00 90.12 106 GLY A N 1
ATOM 809 C CA . GLY A 1 106 ? -7.260 0.201 20.431 1.00 90.12 106 GLY A CA 1
ATOM 810 C C . GLY A 1 106 ? -6.658 -0.929 21.276 1.00 90.12 106 GLY A C 1
ATOM 811 O O . GLY A 1 106 ? -5.434 -1.055 21.305 1.00 90.12 106 GLY A O 1
ATOM 812 N N . SER A 1 107 ? -7.473 -1.727 21.979 1.00 94.38 107 SER A N 1
ATOM 813 C CA . SER A 1 107 ? -6.994 -2.881 22.750 1.00 94.38 107 SER A CA 1
ATOM 814 C C . SER A 1 107 ? -6.767 -4.105 21.854 1.00 94.38 107 SER A C 1
ATOM 816 O O . SER A 1 107 ? -7.230 -4.166 20.717 1.00 94.38 107 SER A O 1
ATOM 818 N N . ASN A 1 108 ? -6.085 -5.126 22.380 1.00 92.56 108 ASN A N 1
ATOM 819 C CA . ASN A 1 108 ? -5.923 -6.392 21.660 1.00 92.56 108 ASN A CA 1
ATOM 820 C C . ASN A 1 108 ? -7.256 -7.127 21.423 1.00 92.56 108 ASN A C 1
ATOM 822 O O . ASN A 1 108 ? -7.346 -7.960 20.523 1.00 92.56 108 ASN A O 1
ATOM 826 N N . ASP A 1 109 ? -8.294 -6.828 22.200 1.00 90.88 109 ASP A N 1
ATOM 827 C CA . ASP A 1 109 ? -9.588 -7.497 22.056 1.00 90.88 109 ASP A CA 1
ATOM 828 C C . ASP A 1 109 ? -10.296 -7.073 20.761 1.00 90.88 109 ASP A C 1
ATOM 830 O O . ASP A 1 109 ? -11.026 -7.867 20.161 1.00 90.88 109 ASP A O 1
ATOM 834 N N . ASP A 1 110 ? -10.009 -5.865 20.267 1.00 92.06 110 ASP A N 1
ATOM 835 C CA . ASP A 1 110 ? -10.545 -5.329 19.015 1.00 92.06 110 ASP A CA 1
ATOM 836 C C . ASP A 1 110 ? -10.249 -6.228 17.806 1.00 92.06 110 ASP A C 1
ATOM 838 O O . ASP A 1 110 ? -11.070 -6.319 16.891 1.00 92.06 110 ASP A O 1
ATOM 842 N N . PHE A 1 111 ? -9.098 -6.916 17.790 1.00 91.25 111 PHE A N 1
ATOM 843 C CA . PHE A 1 111 ? -8.716 -7.778 16.669 1.00 91.25 111 PHE A CA 1
ATOM 844 C C . PHE A 1 111 ? -9.748 -8.881 16.435 1.00 91.25 111 PHE A C 1
ATOM 846 O O . PHE A 1 111 ? -10.082 -9.159 15.287 1.00 91.25 111 PHE A O 1
ATOM 853 N N . SER A 1 112 ? -10.308 -9.465 17.501 1.00 90.69 112 SER A N 1
ATOM 854 C CA . SER A 1 112 ? -11.341 -10.504 17.386 1.00 90.69 112 SER A CA 1
ATOM 855 C C . SER A 1 112 ? -12.594 -9.992 16.663 1.00 90.69 112 SER A C 1
ATOM 857 O O . SER A 1 112 ? -13.090 -10.646 15.746 1.00 90.69 112 SER A O 1
ATOM 859 N N . ILE A 1 113 ? -13.028 -8.773 16.996 1.00 89.50 113 ILE A N 1
ATOM 860 C CA . ILE A 1 113 ? -14.181 -8.088 16.398 1.00 89.50 113 ILE A CA 1
ATOM 861 C C . ILE A 1 113 ? -13.912 -7.787 14.918 1.00 89.50 113 ILE A C 1
ATOM 863 O O . ILE A 1 113 ? -14.785 -7.967 14.065 1.00 89.50 113 ILE A O 1
ATOM 867 N N . VAL A 1 114 ? -12.698 -7.330 14.598 1.00 88.62 114 VAL A N 1
ATOM 868 C CA . VAL A 1 114 ? -12.293 -7.049 13.216 1.00 88.62 114 VAL A CA 1
ATOM 869 C C . VAL A 1 114 ? -12.240 -8.333 12.390 1.00 88.62 114 VAL A C 1
ATOM 871 O O . VAL A 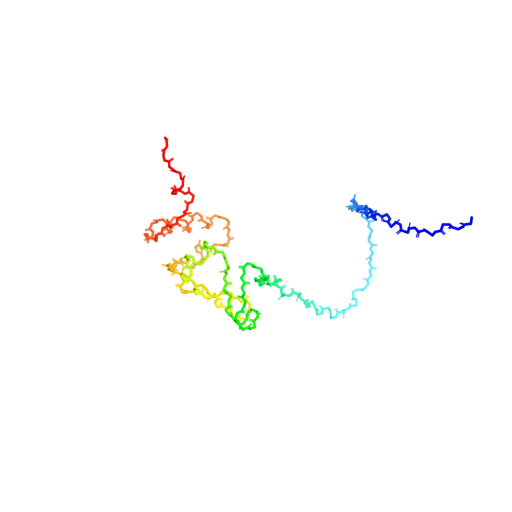1 114 ? -12.791 -8.362 11.290 1.00 88.62 114 VAL A O 1
ATOM 874 N N . TYR A 1 115 ? -11.643 -9.403 12.921 1.00 88.50 115 TYR A N 1
ATOM 875 C CA . TYR A 1 115 ? -11.579 -10.696 12.241 1.00 88.50 115 TYR A CA 1
ATOM 876 C C . TYR A 1 115 ? -12.969 -11.257 11.963 1.00 88.50 115 TYR A C 1
ATOM 878 O O . TYR A 1 115 ? -13.243 -11.654 10.833 1.00 88.50 115 TYR A O 1
ATOM 886 N N . GLU A 1 116 ? -13.869 -11.229 12.944 1.00 86.81 116 GLU A N 1
ATOM 887 C CA . GLU A 1 116 ? -15.255 -11.661 12.754 1.00 86.81 116 GLU A CA 1
ATOM 888 C C . GLU A 1 116 ? -15.944 -10.873 11.628 1.00 86.81 116 GLU A C 1
ATOM 890 O O . GLU A 1 116 ? -16.652 -11.444 10.795 1.00 86.81 116 GLU A O 1
ATOM 895 N N . LYS A 1 117 ? -15.700 -9.560 11.551 1.00 85.62 117 LYS A N 1
ATOM 896 C CA . LYS A 1 117 ? -16.273 -8.703 10.510 1.00 85.62 117 LYS A CA 1
ATOM 897 C C . LYS A 1 117 ? -15.711 -8.995 9.114 1.00 85.62 117 LYS A C 1
ATOM 899 O O . LYS A 1 117 ? -16.478 -8.950 8.155 1.00 85.62 117 LYS A O 1
ATOM 904 N N . ILE A 1 118 ? -14.415 -9.297 8.998 1.00 84.69 118 ILE A N 1
ATOM 905 C CA . ILE A 1 118 ? -13.770 -9.683 7.729 1.00 84.69 118 ILE A CA 1
ATOM 906 C C . ILE A 1 118 ? -14.329 -11.025 7.239 1.00 84.69 118 ILE A C 1
ATOM 908 O O . ILE A 1 118 ? -14.745 -11.122 6.086 1.00 84.69 118 ILE A O 1
ATOM 912 N N . GLN A 1 119 ? -14.407 -12.028 8.122 1.00 80.50 119 GLN A N 1
ATOM 913 C CA . GLN A 1 119 ? -14.874 -13.377 7.777 1.00 80.50 119 GLN A CA 1
ATOM 914 C C . GLN A 1 119 ? -16.325 -13.383 7.279 1.00 80.50 119 GLN A C 1
ATOM 916 O O . GLN A 1 119 ? -16.640 -13.992 6.260 1.00 80.50 119 GLN A O 1
ATOM 921 N N . HIS A 1 120 ? -17.215 -12.657 7.958 1.00 67.25 120 HIS A N 1
ATOM 922 C CA . HIS A 1 120 ? -18.617 -12.551 7.541 1.00 67.25 120 HIS A CA 1
ATOM 923 C C . HIS A 1 120 ? -18.841 -11.567 6.381 1.00 67.25 120 HIS A C 1
ATOM 925 O O . HIS A 1 120 ? -19.927 -11.530 5.807 1.00 67.25 120 HIS A O 1
ATOM 931 N N . GLY A 1 121 ? -17.839 -10.750 6.042 1.00 62.41 121 GLY A N 1
ATOM 932 C CA . GLY A 1 121 ? -17.929 -9.704 5.025 1.00 62.41 121 GLY A CA 1
ATOM 933 C C . GLY A 1 121 ? -17.807 -10.189 3.580 1.00 62.41 121 GLY A C 1
ATOM 934 O O . GLY A 1 121 ? -17.888 -9.360 2.678 1.00 62.41 121 GLY A O 1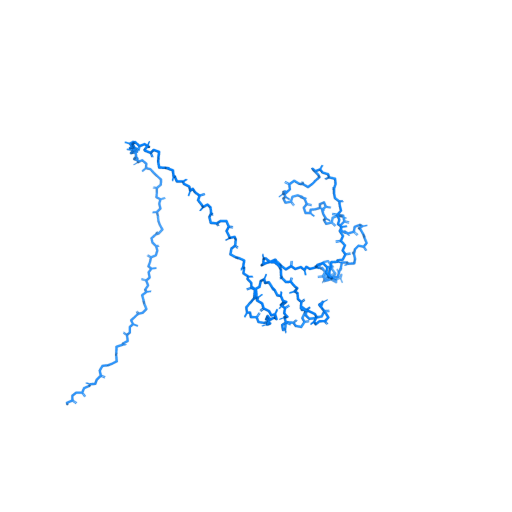
ATOM 935 N N . ASN A 1 122 ? -17.609 -11.493 3.342 1.00 56.53 122 ASN A N 1
ATOM 936 C CA . ASN A 1 122 ? -17.328 -12.061 2.015 1.00 56.53 122 ASN A CA 1
ATOM 937 C C . ASN A 1 122 ? -16.154 -11.355 1.298 1.00 56.53 122 ASN A C 1
ATOM 939 O O . ASN A 1 122 ? -16.116 -11.289 0.069 1.00 56.53 122 ASN A O 1
ATOM 943 N N . VAL A 1 123 ? -15.216 -10.799 2.074 1.00 58.06 123 VAL A N 1
ATOM 944 C CA . VAL A 1 123 ? -13.951 -10.266 1.562 1.00 58.06 123 VAL A CA 1
ATOM 945 C C . VAL A 1 123 ? -13.089 -11.482 1.210 1.00 58.06 123 VAL A C 1
ATOM 947 O O . VAL A 1 123 ? -12.911 -12.341 2.079 1.00 58.06 123 VAL A O 1
ATOM 950 N N . PRO A 1 124 ? -12.618 -11.625 -0.042 1.00 53.59 124 PRO A N 1
ATOM 951 C CA . PRO A 1 124 ? -11.826 -12.777 -0.450 1.00 53.59 124 PRO A CA 1
ATOM 952 C C . PRO A 1 124 ? -10.541 -12.827 0.373 1.00 53.59 124 PRO A C 1
ATOM 954 O O . PRO A 1 124 ? -9.616 -12.054 0.189 1.00 53.59 124 PRO A O 1
ATOM 957 N N . HIS A 1 125 ? -10.488 -13.761 1.306 1.00 54.34 125 HIS A N 1
ATOM 958 C CA . HIS A 1 125 ? -9.350 -13.943 2.183 1.00 54.34 125 HIS A CA 1
ATOM 959 C C . HIS A 1 125 ? -8.318 -14.805 1.449 1.00 54.34 125 HIS A C 1
ATOM 961 O O . HIS A 1 125 ? -8.332 -16.024 1.567 1.00 54.34 125 HIS A O 1
ATOM 967 N N . ILE A 1 126 ? -7.483 -14.196 0.604 1.00 52.94 126 ILE A N 1
ATOM 968 C CA . ILE A 1 126 ? -6.425 -14.921 -0.110 1.00 52.94 126 ILE A CA 1
ATOM 969 C C . ILE A 1 126 ? -5.178 -15.064 0.776 1.00 52.94 126 ILE A C 1
ATOM 971 O O . ILE A 1 126 ? -4.583 -14.081 1.210 1.00 52.94 126 ILE A O 1
ATOM 975 N N . GLY A 1 127 ? -4.747 -16.303 1.028 1.00 51.47 127 GLY A N 1
ATOM 976 C CA . GLY A 1 127 ? -3.427 -16.588 1.608 1.00 51.47 127 GLY A CA 1
ATOM 977 C C . GLY A 1 127 ? -3.340 -16.535 3.133 1.00 51.47 127 GLY A C 1
ATOM 978 O O . GLY A 1 127 ? -2.243 -16.414 3.684 1.00 51.47 127 GLY A O 1
ATOM 979 N N . SER A 1 128 ? -4.459 -16.654 3.835 1.00 56.62 128 SER A N 1
ATOM 980 C CA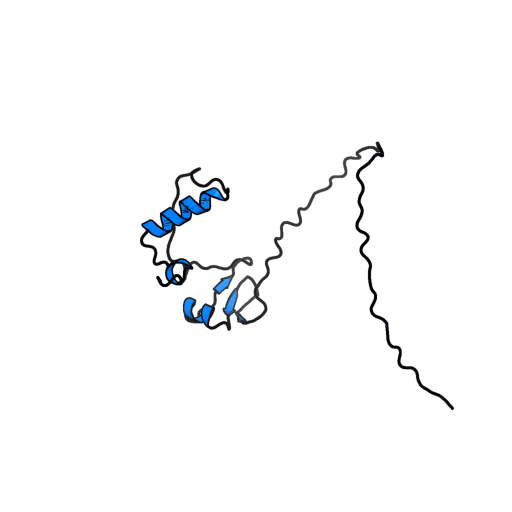 . SER A 1 128 ? -4.424 -16.661 5.291 1.00 56.62 128 SER A CA 1
ATOM 981 C C . SER A 1 128 ? -4.088 -18.018 5.877 1.00 56.62 128 SER A C 1
ATOM 983 O O . SER A 1 128 ? -4.316 -19.069 5.285 1.00 56.62 128 SER A O 1
ATOM 985 N N . ALA A 1 129 ? -3.582 -17.995 7.111 1.00 53.25 129 ALA A N 1
ATOM 986 C CA . ALA A 1 129 ? -3.162 -19.191 7.837 1.00 53.25 129 ALA A CA 1
ATOM 987 C C . ALA A 1 129 ? -4.258 -20.274 7.937 1.00 53.25 129 ALA A C 1
ATOM 989 O O . ALA A 1 129 ? -3.933 -21.457 8.017 1.00 53.25 129 ALA A O 1
ATOM 990 N N . SER A 1 130 ? -5.538 -19.884 7.904 1.00 54.78 130 SER A N 1
ATOM 991 C CA . SER A 1 130 ? -6.675 -20.811 7.873 1.00 54.78 130 SER A CA 1
ATOM 992 C C . SER A 1 130 ? -6.745 -21.635 6.582 1.00 54.78 130 SER A C 1
ATOM 994 O O . SER A 1 130 ? -7.052 -22.819 6.659 1.00 54.78 130 SER A O 1
ATOM 996 N N . ASP A 1 131 ? -6.392 -21.061 5.427 1.00 56.59 131 ASP A N 1
ATOM 997 C CA . ASP A 1 131 ? -6.417 -21.753 4.125 1.00 56.59 131 ASP A CA 1
ATOM 998 C C . ASP A 1 131 ? -5.234 -22.720 3.967 1.00 56.59 131 ASP A C 1
ATOM 1000 O O . ASP A 1 131 ? -5.294 -23.684 3.207 1.00 56.59 131 ASP A O 1
ATOM 1004 N N . LEU A 1 132 ? -4.155 -22.487 4.724 1.00 57.16 132 LEU A N 1
ATOM 1005 C CA . LEU A 1 132 ? -2.981 -23.362 4.785 1.00 57.16 132 LEU A CA 1
ATOM 1006 C C . LEU A 1 132 ? -3.159 -24.538 5.759 1.00 57.16 132 LEU A C 1
ATOM 1008 O O . LEU A 1 132 ? -2.339 -25.459 5.768 1.00 57.16 132 LEU A O 1
ATOM 1012 N N . ARG A 1 133 ? -4.228 -24.551 6.567 1.00 57.78 133 ARG A N 1
ATOM 1013 C CA . ARG A 1 133 ? -4.618 -25.709 7.382 1.00 57.78 133 ARG A CA 1
ATOM 1014 C C . ARG A 1 133 ? -5.466 -26.658 6.535 1.00 57.78 133 A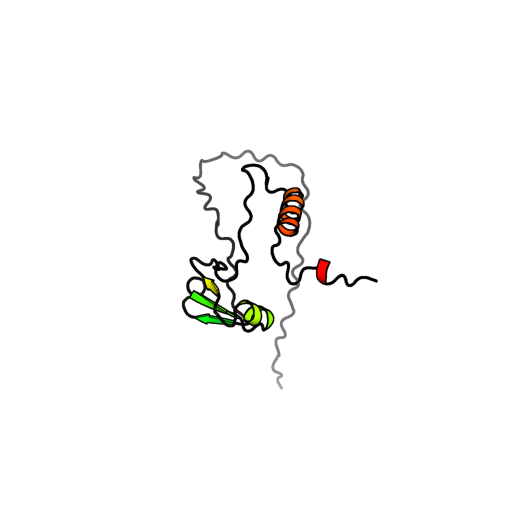RG A C 1
ATOM 1016 O O . ARG A 1 133 ? -6.669 -26.798 6.729 1.00 57.78 133 ARG A O 1
ATOM 1023 N N . GLY A 1 134 ? -4.808 -27.331 5.592 1.00 47.28 134 GLY A N 1
ATOM 1024 C CA . GLY A 1 134 ? -5.357 -28.531 4.970 1.00 47.28 134 GLY A CA 1
ATOM 1025 C C . GLY A 1 134 ? -5.788 -29.515 6.060 1.00 47.28 134 GLY A C 1
ATOM 1026 O O . GLY A 1 134 ? -4.986 -29.870 6.927 1.00 47.28 134 GLY A O 1
ATOM 1027 N N . GLY A 1 135 ? -7.069 -29.879 6.048 1.00 51.91 135 GLY A N 1
ATOM 1028 C CA . GLY A 1 135 ? -7.639 -30.848 6.972 1.00 51.91 135 GLY A CA 1
ATOM 1029 C C . GLY A 1 135 ? -6.914 -32.189 6.889 1.00 51.91 135 GLY A C 1
ATOM 1030 O O . GLY A 1 135 ? -6.704 -32.718 5.797 1.00 51.91 135 GLY A O 1
ATOM 1031 N N . TYR A 1 136 ? -6.571 -32.717 8.059 1.00 42.44 136 TYR A N 1
ATOM 1032 C CA . TYR A 1 136 ? -6.317 -34.132 8.305 1.00 42.44 136 TYR A CA 1
ATOM 1033 C C . TYR A 1 136 ? -7.306 -34.599 9.367 1.00 42.44 136 TYR A C 1
ATOM 1035 O O . TYR A 1 136 ? -7.528 -33.819 10.325 1.00 42.44 136 TYR A O 1
#

Radius of gyration: 27.14 Å; Cα contacts (8 Å, |Δi|>4): 84; chains: 1; bounding box: 88×62×60 Å

Solvent-accessible surface area (backbone atoms only — not comparable to full-atom values): 9578 Å² total; per-residue (Å²): 135,85,87,84,87,81,89,78,81,77,85,85,81,79,86,77,86,88,80,85,81,88,78,91,80,93,77,91,72,84,85,71,89,68,84,71,77,76,73,70,82,86,60,78,82,72,80,68,89,84,65,67,47,50,65,50,70,50,88,36,57,23,28,42,35,62,69,42,66,76,55,28,68,74,47,74,69,55,49,45,39,20,56,90,63,37,76,56,57,70,94,76,55,92,76,84,87,87,74,64,92,80,71,62,80,85,53,82,69,39,55,59,59,51,50,54,50,46,68,76,58,74,57,85,78,80,87,44,76,73,76,71,57,72,86,128

Organism: NCBI:txid126156